Protein AF-A0A9D6XSV1-F1 (afdb_monomer_lite)

Radius of gyration: 23.01 Å; chains: 1; bounding box: 67×39×42 Å

Secondary structure (DSSP, 8-state):
------SS-HHHHHHHGGGSPPPP--SS--SPPPPHHHHHHHHHHHHHHTPPP--SSS----TTHHHHHHHHHHHHHHHHTSPP-------

Foldseek 3Di:
DDDDDQPDDPVNVVVCVVVDDDDDDDPDDDDDDDDPSVVVSVVSCCVVVVPDDPDPDDDDPDPVVVVVVVVVVVVVVVVVPPDPDDPDDDD

Sequence (91 aa):
MARYGRLLTDGQSEKIRPLLPKPPRHRHGGRPRAADRKVLEGIQWILRSGARWLDPAGAVSTSLDLLAATAELENARRLAQRPACVPGRTR

Structure (mmCIF, N/CA/C/O backbone):
data_AF-A0A9D6XSV1-F1
#
_entry.id   AF-A0A9D6XSV1-F1
#
loop_
_atom_site.group_PDB
_atom_site.id
_atom_site.type_symbol
_atom_site.label_atom_id
_atom_site.label_alt_id
_atom_site.label_comp_id
_atom_site.label_asym_id
_atom_site.label_entity_id
_atom_site.label_seq_id
_atom_site.pdbx_PDB_ins_code
_atom_site.Cartn_x
_atom_site.Cartn_y
_atom_site.Cartn_z
_atom_site.occupancy
_atom_site.B_iso_or_equiv
_atom_site.auth_seq_id
_atom_site.auth_comp_id
_atom_site.auth_asym_id
_atom_site.auth_atom_id
_atom_site.pdbx_PDB_model_num
ATOM 1 N N . MET A 1 1 ? -4.036 6.940 20.287 1.00 46.56 1 MET A N 1
ATOM 2 C CA . MET A 1 1 ? -3.479 6.579 18.963 1.00 46.56 1 MET A CA 1
ATOM 3 C C . MET A 1 1 ? -3.510 5.071 18.815 1.00 46.56 1 MET A C 1
ATOM 5 O O . MET A 1 1 ? -2.896 4.379 19.618 1.00 46.56 1 MET A O 1
ATOM 9 N N . ALA A 1 2 ? -4.297 4.558 17.873 1.00 49.75 2 ALA A N 1
ATOM 10 C CA . ALA A 1 2 ? -4.522 3.125 17.751 1.00 49.75 2 ALA A CA 1
ATOM 11 C C . ALA A 1 2 ? -3.261 2.412 17.239 1.00 49.75 2 ALA A C 1
ATOM 13 O O . ALA A 1 2 ? -2.703 2.762 16.198 1.00 49.75 2 ALA A O 1
ATOM 14 N N . ARG A 1 3 ? -2.793 1.429 18.013 1.00 53.78 3 ARG A N 1
ATOM 15 C CA . ARG A 1 3 ? -1.678 0.565 17.637 1.00 53.78 3 ARG A CA 1
ATOM 16 C C . ARG A 1 3 ? -2.174 -0.418 16.590 1.00 53.78 3 ARG A C 1
ATOM 18 O O . ARG A 1 3 ? -2.847 -1.386 16.926 1.00 53.78 3 ARG A O 1
ATOM 25 N N . TYR A 1 4 ? -1.863 -0.167 15.328 1.00 61.97 4 TYR A N 1
ATOM 26 C CA . TYR A 1 4 ? -2.145 -1.129 14.275 1.00 61.97 4 TYR A CA 1
ATOM 27 C C . TYR A 1 4 ? -0.865 -1.903 13.973 1.00 61.97 4 TYR A C 1
ATOM 29 O O . TYR A 1 4 ? 0.146 -1.316 13.593 1.00 61.97 4 TYR A O 1
ATOM 37 N N . GLY A 1 5 ? -0.908 -3.220 14.197 1.00 67.06 5 GLY A N 1
ATOM 38 C CA . GLY A 1 5 ? 0.088 -4.152 13.665 1.00 67.06 5 GLY A CA 1
ATOM 39 C C . GLY A 1 5 ? 0.068 -4.164 12.132 1.0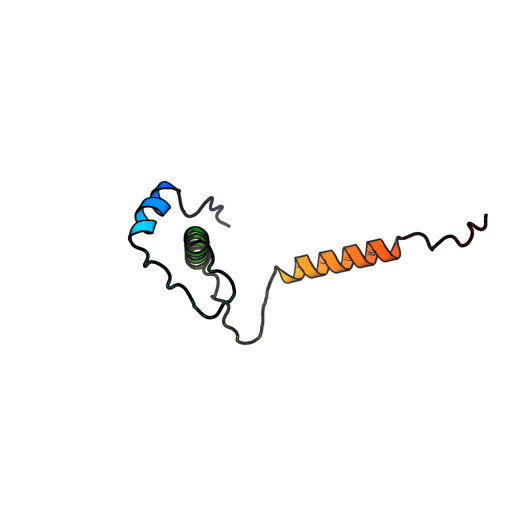0 67.06 5 GLY A C 1
ATOM 40 O O . GLY A 1 5 ? -0.517 -3.277 11.506 1.00 67.06 5 GLY A O 1
ATOM 41 N N . ARG A 1 6 ? 0.686 -5.173 11.498 1.00 68.69 6 ARG A N 1
ATOM 42 C CA . ARG A 1 6 ? 0.631 -5.315 10.030 1.00 68.69 6 ARG A CA 1
ATOM 43 C C . ARG A 1 6 ? -0.812 -5.185 9.539 1.00 68.69 6 ARG A C 1
ATOM 45 O O . ARG A 1 6 ? -1.669 -5.980 9.913 1.00 68.69 6 ARG A O 1
ATOM 52 N N . LEU A 1 7 ? -1.051 -4.183 8.693 1.00 74.25 7 LEU A N 1
ATOM 53 C CA . LEU A 1 7 ? -2.375 -3.887 8.140 1.00 74.25 7 LEU A CA 1
ATOM 54 C C . LEU A 1 7 ? -2.823 -4.942 7.118 1.00 74.25 7 LEU A C 1
ATOM 56 O O . LEU A 1 7 ? -4.018 -5.086 6.871 1.00 74.25 7 LEU A O 1
ATOM 60 N N . LEU A 1 8 ? -1.875 -5.674 6.526 1.00 82.75 8 LEU A N 1
ATOM 61 C CA . LEU A 1 8 ? -2.130 -6.718 5.541 1.00 82.75 8 LEU A CA 1
ATOM 62 C C . LEU A 1 8 ? -1.444 -8.026 5.965 1.00 82.75 8 LEU A C 1
ATOM 64 O O . LEU A 1 8 ? -0.217 -8.084 6.108 1.00 82.75 8 LEU A O 1
ATOM 68 N N . THR A 1 9 ? -2.237 -9.079 6.161 1.00 88.12 9 THR A N 1
ATOM 69 C CA . THR A 1 9 ? -1.715 -10.433 6.418 1.00 88.12 9 THR A CA 1
ATOM 70 C C . THR A 1 9 ? -1.213 -11.085 5.128 1.00 88.12 9 THR A C 1
ATOM 72 O O . THR A 1 9 ? -1.630 -10.715 4.027 1.00 88.12 9 THR A O 1
ATOM 75 N N . ASP A 1 10 ? -0.329 -12.079 5.250 1.00 87.69 10 ASP A N 1
ATOM 76 C CA . ASP A 1 10 ? 0.244 -12.780 4.091 1.00 87.69 10 ASP A CA 1
ATOM 77 C C . ASP A 1 10 ? -0.841 -13.486 3.262 1.00 87.69 10 ASP A C 1
ATOM 79 O O . ASP A 1 10 ? -0.905 -13.300 2.048 1.00 87.69 10 ASP A O 1
ATOM 83 N N . GLY A 1 11 ? -1.787 -14.166 3.921 1.00 89.50 11 GLY A N 1
ATOM 84 C CA . GLY A 1 11 ? -2.905 -14.831 3.241 1.00 89.50 11 GLY A CA 1
ATOM 85 C C . GLY A 1 11 ? -3.869 -13.867 2.534 1.00 89.50 11 GLY A C 1
ATOM 86 O O . GLY A 1 11 ? -4.433 -14.202 1.495 1.00 89.50 11 GLY A O 1
ATOM 87 N N . GLN A 1 12 ? -4.050 -12.642 3.043 1.00 90.06 12 GLN A N 1
ATOM 88 C CA . GLN A 1 12 ? -4.791 -11.603 2.314 1.00 90.06 12 GLN A CA 1
ATOM 89 C C . GLN A 1 12 ? -4.004 -11.116 1.093 1.00 90.06 12 GLN A C 1
ATOM 91 O O . GLN A 1 12 ? -4.580 -10.944 0.019 1.00 90.06 12 GLN A O 1
ATOM 96 N N . SER A 1 13 ? -2.689 -10.931 1.235 1.00 88.50 13 SER A N 1
ATOM 97 C CA . SER A 1 13 ? -1.826 -10.515 0.127 1.00 88.50 13 SER A CA 1
ATOM 98 C C . SER A 1 13 ? -1.815 -11.540 -1.008 1.00 88.50 13 SER A C 1
ATOM 100 O O . SER A 1 13 ? -1.804 -11.150 -2.174 1.00 88.50 13 SER A O 1
ATOM 102 N N . GLU A 1 14 ? -1.832 -12.833 -0.691 1.00 91.12 14 GLU A N 1
ATOM 103 C CA . GLU A 1 14 ? -1.870 -13.909 -1.687 1.00 91.12 14 GLU A CA 1
ATOM 104 C C . GLU A 1 14 ? -3.173 -13.918 -2.483 1.00 91.12 14 GLU A C 1
ATOM 106 O O . GLU A 1 14 ? -3.136 -14.092 -3.698 1.00 91.12 14 GLU A O 1
ATOM 111 N N . LYS A 1 15 ? -4.310 -13.642 -1.833 1.00 92.94 15 LYS A N 1
ATOM 112 C CA . LYS A 1 15 ? -5.617 -13.536 -2.503 1.00 92.94 15 LYS A CA 1
ATOM 113 C C . LYS A 1 15 ? -5.707 -12.336 -3.445 1.00 92.94 15 LYS A C 1
ATOM 115 O O . LYS A 1 15 ? -6.357 -12.422 -4.481 1.00 92.94 15 LYS A O 1
ATOM 120 N N . ILE A 1 16 ? -5.059 -11.222 -3.099 1.00 90.81 16 ILE A N 1
ATOM 121 C CA . ILE A 1 16 ? -5.084 -9.989 -3.904 1.00 90.81 16 ILE A CA 1
ATOM 122 C C . ILE A 1 16 ? -4.135 -10.086 -5.102 1.00 90.81 16 ILE A C 1
ATOM 124 O O . ILE A 1 16 ? -4.457 -9.606 -6.186 1.00 90.81 16 ILE A O 1
ATOM 128 N N . ARG A 1 17 ? -2.974 -10.725 -4.933 1.00 89.56 17 ARG A N 1
ATOM 129 C CA . ARG A 1 17 ? -1.923 -10.818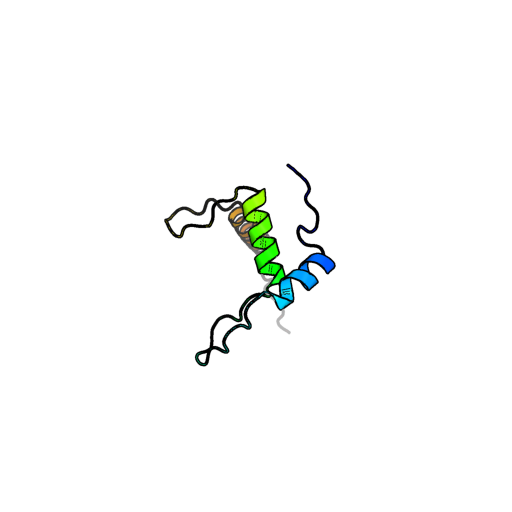 -5.957 1.00 89.56 17 ARG A CA 1
ATOM 130 C C . ARG A 1 17 ? -2.399 -11.244 -7.359 1.00 89.56 17 ARG A C 1
ATOM 132 O O . ARG A 1 17 ? -1.968 -10.591 -8.306 1.00 89.56 17 ARG A O 1
ATOM 139 N N . PRO A 1 18 ? -3.249 -12.276 -7.547 1.00 93.12 18 PRO A N 1
ATOM 140 C CA . PRO A 1 18 ? -3.708 -12.675 -8.881 1.00 93.12 18 PRO A CA 1
ATOM 141 C C . PRO A 1 18 ? -4.654 -11.662 -9.540 1.00 93.12 18 PRO A C 1
ATOM 143 O O . PRO A 1 18 ? -4.812 -11.697 -10.755 1.00 93.12 18 PRO A O 1
ATOM 146 N N . LEU A 1 19 ? -5.271 -10.766 -8.764 1.00 91.56 19 LEU A N 1
ATOM 147 C CA . LEU A 1 19 ? -6.191 -9.744 -9.270 1.00 91.56 19 LEU A CA 1
ATOM 148 C C . LEU A 1 19 ? -5.459 -8.503 -9.795 1.00 91.56 19 LEU A C 1
ATOM 150 O O . LEU A 1 19 ? -6.050 -7.680 -10.489 1.00 91.56 19 LEU A O 1
ATOM 154 N N . LEU A 1 20 ? -4.179 -8.343 -9.450 1.00 88.56 20 LEU A N 1
ATOM 155 C CA . LEU A 1 20 ? -3.395 -7.194 -9.874 1.00 88.56 20 LEU A CA 1
ATOM 156 C C . LEU A 1 20 ? -2.888 -7.388 -11.311 1.00 88.56 20 LEU A C 1
ATOM 158 O O . LEU A 1 20 ? -2.348 -8.449 -11.641 1.00 88.56 20 LEU A O 1
ATOM 162 N N . PRO A 1 21 ? -3.004 -6.365 -12.177 1.00 87.69 21 PRO A N 1
ATOM 163 C CA . PRO A 1 21 ? -2.490 -6.451 -13.534 1.00 87.69 21 PRO A CA 1
ATOM 164 C C . PRO A 1 21 ? -0.965 -6.590 -13.518 1.00 87.69 21 PRO A C 1
ATOM 166 O O . PRO A 1 21 ? -0.265 -5.932 -12.741 1.00 87.69 21 PRO A O 1
ATOM 169 N N . LYS A 1 22 ? -0.434 -7.426 -14.418 1.00 83.81 22 LYS A N 1
ATOM 170 C CA . LYS A 1 22 ? 1.017 -7.564 -14.594 1.00 83.81 22 LYS A CA 1
ATOM 171 C C . LYS A 1 22 ? 1.594 -6.218 -15.053 1.00 83.81 22 LYS A C 1
ATOM 173 O O . LYS A 1 22 ? 1.089 -5.653 -16.024 1.00 83.81 22 LYS A O 1
ATOM 178 N N . PRO A 1 23 ? 2.639 -5.694 -14.390 1.00 80.31 23 PRO A N 1
ATOM 179 C CA . PRO A 1 23 ? 3.186 -4.395 -14.743 1.00 80.31 23 PRO A CA 1
ATOM 180 C C . PRO A 1 23 ? 3.824 -4.442 -16.142 1.00 80.31 23 PRO A C 1
ATOM 182 O O . PRO A 1 23 ? 4.549 -5.397 -16.447 1.00 80.31 23 PRO A O 1
ATOM 185 N N . PRO A 1 24 ? 3.594 -3.425 -16.992 1.00 80.50 24 PRO A N 1
ATOM 186 C CA . PRO A 1 24 ? 4.247 -3.347 -18.288 1.00 80.50 24 PRO A CA 1
ATOM 187 C C . PRO A 1 24 ? 5.756 -3.177 -18.097 1.00 80.50 24 PRO A C 1
ATOM 189 O O . PRO A 1 24 ? 6.220 -2.410 -17.249 1.00 80.50 24 PRO A O 1
ATOM 192 N N . ARG A 1 25 ? 6.541 -3.894 -18.904 1.00 74.31 25 ARG A N 1
ATOM 193 C CA . ARG A 1 25 ? 7.990 -3.697 -18.969 1.00 74.31 25 ARG A CA 1
ATOM 194 C C . ARG A 1 25 ? 8.256 -2.366 -19.667 1.00 74.31 25 ARG A C 1
ATOM 196 O O . ARG A 1 25 ? 8.101 -2.265 -20.879 1.00 74.31 25 ARG A O 1
ATOM 203 N N . HIS A 1 26 ? 8.633 -1.344 -18.907 1.00 73.56 26 HIS A N 1
ATOM 204 C CA . HIS A 1 26 ? 9.017 -0.062 -19.488 1.00 73.56 26 HIS A CA 1
ATOM 205 C C . HIS A 1 26 ? 10.359 -0.195 -20.221 1.00 73.56 26 HIS A C 1
ATOM 207 O O . HIS A 1 26 ? 11.359 -0.598 -19.632 1.00 73.56 26 HIS A O 1
ATOM 213 N N . ARG A 1 27 ? 10.362 0.133 -21.522 1.00 72.44 27 ARG A N 1
ATOM 214 C CA . ARG A 1 27 ? 11.553 0.104 -22.393 1.00 72.44 27 ARG A CA 1
ATOM 215 C C . ARG A 1 27 ? 12.563 1.192 -22.026 1.00 72.44 27 ARG A C 1
ATOM 217 O O . ARG A 1 27 ? 13.766 0.988 -22.135 1.00 72.44 27 ARG A O 1
ATOM 224 N N . HIS A 1 28 ? 12.053 2.337 -21.588 1.00 70.25 28 HIS A N 1
ATOM 225 C CA . HIS A 1 28 ? 12.841 3.439 -21.059 1.00 70.25 28 HIS A CA 1
ATOM 226 C C . HIS A 1 28 ? 12.916 3.248 -19.548 1.00 70.25 28 HIS A C 1
ATOM 228 O O . HIS A 1 28 ? 11.887 3.256 -18.872 1.00 70.25 28 HIS A O 1
ATOM 234 N N . GLY A 1 29 ? 14.118 2.971 -19.047 1.00 75.06 29 GLY A N 1
ATOM 235 C CA . GLY A 1 29 ? 14.362 2.760 -17.625 1.00 75.06 29 GLY A CA 1
ATOM 236 C C . GLY A 1 29 ? 13.886 3.934 -16.764 1.00 75.06 29 GLY A C 1
ATOM 237 O O . GLY A 1 29 ? 13.673 5.048 -17.235 1.00 75.06 29 GLY A O 1
ATOM 238 N N . GLY A 1 30 ? 13.718 3.665 -15.477 1.00 84.62 30 GLY A N 1
ATOM 239 C CA . GLY A 1 30 ? 13.260 4.623 -14.480 1.00 84.62 30 GLY A CA 1
ATOM 240 C C . GLY A 1 30 ? 13.347 3.999 -13.094 1.00 84.62 30 GLY A C 1
ATOM 241 O O . GLY A 1 30 ? 13.882 2.898 -12.934 1.00 84.62 30 GLY A O 1
ATOM 242 N N . ARG A 1 31 ? 12.812 4.682 -12.078 1.00 82.69 31 ARG A N 1
ATOM 243 C CA . ARG A 1 31 ? 12.765 4.117 -10.726 1.00 82.69 31 ARG A CA 1
ATOM 244 C C . ARG A 1 31 ? 11.983 2.794 -10.761 1.00 82.69 31 ARG A C 1
ATOM 246 O O . ARG A 1 31 ? 10.844 2.793 -11.232 1.00 82.69 31 ARG A O 1
ATOM 253 N N . PRO A 1 32 ? 12.553 1.679 -10.268 1.00 83.31 32 PRO A N 1
ATOM 254 C CA . PRO A 1 32 ? 11.843 0.410 -10.248 1.00 83.31 32 PRO A CA 1
ATOM 255 C C . PRO A 1 32 ? 10.561 0.540 -9.422 1.00 83.31 32 PRO A C 1
ATOM 257 O O . PRO A 1 32 ? 10.533 1.209 -8.384 1.00 83.31 32 PRO A O 1
ATOM 260 N N . ARG A 1 33 ? 9.491 -0.104 -9.894 1.00 83.62 33 ARG A N 1
ATOM 261 C CA . ARG A 1 33 ? 8.198 -0.117 -9.204 1.00 83.62 33 ARG A CA 1
ATOM 262 C C . ARG A 1 33 ? 8.363 -0.748 -7.818 1.00 83.62 33 ARG A C 1
ATOM 264 O O . ARG A 1 33 ? 9.030 -1.770 -7.665 1.00 83.62 33 ARG A O 1
ATOM 271 N N . ALA A 1 34 ? 7.736 -0.149 -6.810 1.00 86.38 34 ALA A N 1
ATOM 272 C CA . ALA A 1 34 ? 7.677 -0.735 -5.477 1.00 86.38 34 ALA A CA 1
ATOM 273 C C . ALA A 1 34 ? 6.869 -2.047 -5.484 1.00 86.38 34 ALA A C 1
ATOM 275 O O . ALA A 1 34 ? 5.948 -2.213 -6.282 1.00 86.38 34 ALA A O 1
ATOM 276 N N . ALA A 1 35 ? 7.193 -2.963 -4.569 1.00 87.69 35 ALA A N 1
ATOM 277 C CA . ALA A 1 35 ? 6.438 -4.201 -4.401 1.00 87.69 35 ALA A CA 1
ATOM 278 C C . ALA A 1 35 ? 4.968 -3.909 -4.053 1.00 87.69 35 ALA A C 1
ATOM 280 O O . ALA A 1 35 ? 4.694 -3.090 -3.172 1.00 87.69 35 ALA A O 1
ATOM 281 N N . ASP A 1 36 ? 4.037 -4.621 -4.691 1.00 88.12 36 ASP A N 1
ATOM 282 C CA . ASP A 1 36 ? 2.596 -4.358 -4.574 1.00 88.12 36 ASP A CA 1
ATOM 283 C C . ASP A 1 36 ? 2.100 -4.400 -3.125 1.00 88.12 36 ASP A C 1
ATOM 285 O O . ASP A 1 36 ? 1.326 -3.544 -2.704 1.00 88.12 36 ASP A O 1
ATOM 289 N N . ARG A 1 37 ? 2.632 -5.328 -2.320 1.00 88.31 37 ARG A N 1
ATOM 290 C CA . ARG A 1 37 ? 2.338 -5.419 -0.884 1.00 88.31 37 ARG A CA 1
ATOM 291 C C . ARG A 1 37 ? 2.614 -4.109 -0.146 1.00 88.31 37 ARG A C 1
ATOM 293 O O . ARG A 1 37 ? 1.775 -3.642 0.616 1.00 88.31 37 ARG A O 1
ATOM 300 N N . LYS A 1 38 ? 3.78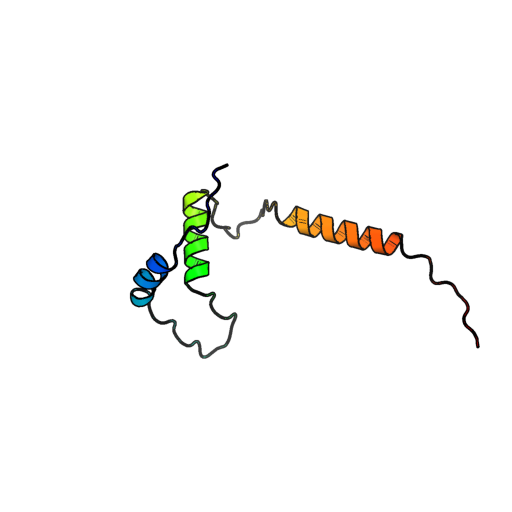1 -3.508 -0.385 1.00 85.94 38 LYS A N 1
ATOM 301 C CA . LYS A 1 38 ? 4.209 -2.278 0.293 1.00 85.94 38 LYS A CA 1
ATOM 302 C C . LYS A 1 38 ? 3.310 -1.101 -0.084 1.00 85.94 38 LYS A C 1
ATOM 304 O O . LYS A 1 38 ? 3.004 -0.262 0.757 1.00 85.94 38 LYS A O 1
ATOM 309 N N . VAL A 1 39 ? 2.874 -1.057 -1.342 1.00 88.88 39 VAL A N 1
ATOM 310 C CA . VAL A 1 39 ? 1.947 -0.031 -1.838 1.00 88.88 39 VAL A CA 1
ATOM 311 C C . VAL A 1 39 ? 0.574 -0.188 -1.182 1.00 88.88 39 VAL A C 1
ATOM 313 O O . VAL A 1 39 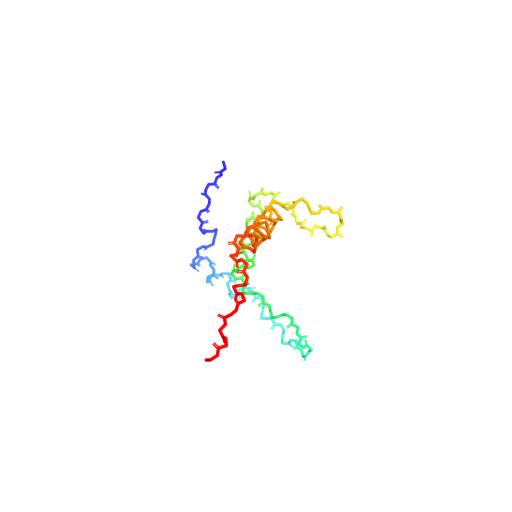? 0.029 0.789 -0.677 1.00 88.88 39 VAL A O 1
ATOM 316 N N . LEU A 1 40 ? 0.044 -1.412 -1.119 1.00 89.69 40 LEU A N 1
ATOM 317 C CA . LEU A 1 40 ? -1.247 -1.704 -0.487 1.00 89.69 40 LEU A CA 1
ATOM 318 C C . LEU A 1 40 ? -1.253 -1.393 1.014 1.00 89.69 40 LEU A C 1
ATOM 320 O O . LEU A 1 40 ? -2.220 -0.827 1.521 1.00 89.69 40 LEU A O 1
ATOM 324 N N . GLU A 1 41 ? -0.175 -1.725 1.723 1.00 89.06 41 GLU A N 1
ATOM 325 C CA . GLU A 1 41 ? -0.009 -1.363 3.134 1.00 89.06 41 GLU A CA 1
ATOM 326 C C . GLU A 1 41 ? 0.016 0.162 3.325 1.00 89.06 41 GLU A C 1
ATOM 328 O O . GLU A 1 41 ? -0.636 0.671 4.236 1.00 89.06 41 GLU A O 1
ATOM 333 N N . GLY A 1 42 ? 0.691 0.896 2.433 1.00 85.94 42 GLY A N 1
ATOM 334 C CA . GLY A 1 42 ? 0.692 2.361 2.432 1.00 85.94 42 GLY A CA 1
ATOM 335 C C . GLY A 1 42 ? -0.698 2.959 2.201 1.00 85.94 42 GLY A C 1
ATOM 336 O O . GLY A 1 42 ? -1.115 3.841 2.946 1.00 85.94 42 GLY A O 1
ATOM 337 N N . ILE A 1 43 ? -1.451 2.435 1.228 1.00 88.31 43 ILE A N 1
ATOM 338 C CA . ILE A 1 43 ? -2.833 2.864 0.962 1.00 88.31 43 ILE A CA 1
ATOM 339 C C . ILE A 1 43 ? -3.715 2.622 2.191 1.00 88.31 43 ILE A C 1
ATOM 341 O O . ILE A 1 43 ? -4.410 3.533 2.635 1.00 88.31 43 ILE A O 1
ATOM 345 N N . GLN A 1 44 ? -3.666 1.424 2.783 1.00 87.06 44 GLN A N 1
ATOM 346 C CA . GLN A 1 44 ? -4.435 1.128 3.995 1.00 87.06 44 GLN A CA 1
ATOM 347 C C . GLN A 1 44 ? -4.059 2.045 5.161 1.00 87.06 44 GLN A C 1
ATOM 349 O O . GLN A 1 44 ? -4.934 2.458 5.924 1.00 87.06 44 GLN A O 1
ATOM 354 N N . TRP A 1 45 ? -2.774 2.371 5.304 1.00 85.50 45 TRP A N 1
ATOM 355 C CA . TRP A 1 45 ? -2.317 3.293 6.334 1.00 85.50 45 TRP A CA 1
ATOM 356 C C . TRP A 1 45 ? -2.905 4.693 6.133 1.00 85.50 45 TRP A C 1
ATOM 358 O O . TRP A 1 45 ? -3.423 5.262 7.092 1.00 85.50 45 TRP A O 1
ATOM 368 N N . ILE A 1 46 ? -2.908 5.220 4.903 1.00 86.00 46 ILE A N 1
ATOM 369 C CA . ILE A 1 46 ? -3.500 6.530 4.579 1.00 86.00 46 ILE A CA 1
ATOM 370 C C . ILE A 1 46 ? -4.999 6.532 4.890 1.00 86.00 46 ILE A C 1
ATOM 372 O O . ILE A 1 46 ? -5.473 7.385 5.638 1.00 86.00 46 ILE A O 1
ATOM 376 N N . LEU A 1 47 ? -5.734 5.535 4.387 1.00 85.56 47 LEU A N 1
ATOM 377 C CA . LEU A 1 47 ? -7.187 5.442 4.566 1.00 85.56 47 LEU A CA 1
ATOM 378 C C . LEU A 1 47 ? -7.596 5.325 6.039 1.00 85.56 47 LEU A C 1
ATOM 380 O O . LEU A 1 47 ? -8.631 5.847 6.438 1.00 85.56 47 LEU A O 1
ATOM 384 N N . ARG A 1 48 ? -6.785 4.649 6.858 1.00 81.19 48 ARG A N 1
ATOM 385 C CA . ARG A 1 48 ? -7.072 4.441 8.281 1.00 81.19 48 ARG A CA 1
ATOM 386 C C . ARG A 1 48 ? -6.623 5.604 9.164 1.00 81.19 48 ARG A C 1
ATOM 388 O O . ARG A 1 48 ? -7.256 5.869 10.181 1.00 81.19 48 ARG A O 1
ATOM 395 N N . SER A 1 49 ? -5.512 6.252 8.821 1.00 81.38 49 SER A N 1
ATOM 396 C CA . SER A 1 49 ? -4.994 7.407 9.566 1.00 81.38 49 SER A CA 1
ATOM 397 C C . SER A 1 49 ? -5.706 8.709 9.206 1.00 81.38 49 SER A C 1
ATOM 399 O O . SER A 1 49 ? -5.630 9.663 9.975 1.00 81.38 49 SER A O 1
ATOM 401 N N . GLY A 1 50 ? -6.377 8.759 8.050 1.00 83.06 50 GLY A N 1
ATOM 402 C CA . GLY A 1 50 ? -6.894 10.005 7.490 1.00 83.06 50 GLY A CA 1
ATOM 403 C C . GLY A 1 50 ? -5.773 10.944 7.039 1.00 83.06 50 GLY A C 1
ATOM 404 O O . GLY A 1 50 ? -6.003 12.146 6.906 1.00 83.06 50 GLY A O 1
ATOM 405 N N . ALA A 1 51 ? -4.555 10.422 6.838 1.00 82.00 51 ALA A N 1
ATOM 406 C CA . ALA A 1 51 ? -3.449 11.212 6.326 1.00 82.00 51 ALA A CA 1
ATOM 407 C C . ALA A 1 51 ? -3.838 11.809 4.972 1.00 82.00 51 ALA A C 1
ATOM 409 O O . ALA A 1 51 ? -4.440 11.151 4.121 1.00 82.00 51 ALA A O 1
ATOM 410 N N . ARG A 1 52 ? -3.490 13.076 4.763 1.00 78.81 52 ARG A N 1
ATOM 411 C CA . ARG A 1 52 ? -3.647 13.685 3.449 1.00 78.81 52 ARG A CA 1
ATOM 412 C C . ARG A 1 52 ? -2.655 13.037 2.494 1.00 78.81 52 ARG A C 1
ATOM 414 O O . ARG A 1 52 ? -1.492 12.833 2.845 1.00 78.81 52 ARG A O 1
ATOM 421 N N . TRP A 1 53 ? -3.112 12.738 1.283 1.00 74.56 53 TRP A N 1
ATOM 422 C CA . TRP A 1 53 ? -2.187 12.538 0.177 1.00 74.56 53 TRP A CA 1
ATOM 423 C C . TRP A 1 53 ? -1.353 13.810 0.046 1.00 74.56 53 TRP A C 1
ATOM 425 O O . TRP A 1 53 ? -1.901 14.909 0.145 1.00 74.56 53 TRP A O 1
ATOM 435 N N . LEU A 1 54 ? -0.034 13.657 -0.083 1.00 64.19 54 LEU A N 1
ATOM 436 C CA . LEU A 1 54 ? 0.853 14.799 -0.239 1.00 64.19 54 LEU A CA 1
ATOM 437 C C . LEU A 1 54 ? 0.564 15.426 -1.603 1.00 64.19 54 LEU A C 1
ATOM 439 O O . LEU A 1 54 ? 1.079 14.974 -2.624 1.00 64.19 54 LEU A O 1
ATOM 443 N N . ASP A 1 55 ? -0.310 16.422 -1.604 1.00 62.44 55 ASP A N 1
ATOM 444 C CA . ASP A 1 55 ? -0.541 17.269 -2.757 1.00 62.44 55 ASP A CA 1
ATOM 445 C C . ASP A 1 55 ? 0.724 18.123 -2.940 1.00 62.44 55 ASP A C 1
ATOM 447 O O . ASP A 1 55 ? 1.166 18.755 -1.970 1.00 62.44 55 ASP A O 1
ATOM 451 N N . PRO A 1 56 ? 1.378 18.127 -4.115 1.00 48.84 56 PRO A N 1
ATOM 452 C CA . PRO A 1 56 ? 2.524 18.988 -4.377 1.00 48.84 56 PRO A CA 1
ATOM 453 C C . PRO A 1 56 ? 2.067 20.443 -4.575 1.00 48.84 56 PRO A C 1
ATOM 455 O O . PRO A 1 56 ? 2.300 21.055 -5.610 1.00 48.84 56 PRO A O 1
ATOM 458 N N . ALA A 1 57 ? 1.429 21.014 -3.558 1.00 47.75 57 ALA A N 1
ATOM 459 C CA . ALA A 1 57 ? 1.145 22.432 -3.436 1.00 47.75 57 ALA A CA 1
ATOM 460 C C . ALA A 1 57 ? 1.679 22.901 -2.077 1.00 47.75 57 ALA A C 1
ATOM 462 O O . ALA A 1 57 ? 0.966 22.970 -1.082 1.00 47.75 57 ALA A O 1
ATOM 463 N N . GLY A 1 58 ? 2.994 23.138 -2.064 1.00 52.72 58 GLY A N 1
ATOM 464 C CA . GLY A 1 58 ? 3.716 24.041 -1.165 1.00 52.72 58 GLY A CA 1
ATOM 465 C C . GLY A 1 58 ? 3.220 24.170 0.275 1.00 52.72 58 GLY A C 1
ATOM 466 O O . GLY A 1 58 ? 2.619 25.178 0.611 1.00 52.72 58 GLY A O 1
ATOM 467 N N . ALA A 1 59 ? 3.541 23.192 1.120 1.00 46.75 59 ALA A N 1
ATOM 468 C CA . ALA A 1 59 ? 3.953 23.362 2.521 1.00 46.75 59 ALA A CA 1
ATOM 469 C C . ALA A 1 59 ? 3.947 21.979 3.177 1.00 46.75 59 ALA A C 1
ATOM 471 O O . ALA A 1 59 ? 2.946 21.514 3.724 1.00 46.75 59 ALA A O 1
ATOM 472 N N . VAL A 1 60 ? 5.082 21.294 3.098 1.00 46.03 60 VAL A N 1
ATOM 473 C CA . VAL A 1 60 ? 5.315 20.076 3.867 1.00 46.03 60 VAL A CA 1
ATOM 474 C C . VAL A 1 60 ? 5.427 20.443 5.347 1.00 46.03 60 VAL A C 1
ATOM 476 O O . VAL A 1 60 ? 6.461 20.892 5.826 1.00 46.03 60 VAL A O 1
ATOM 479 N N . SER A 1 61 ? 4.337 20.254 6.088 1.00 53.31 61 SER A N 1
ATOM 480 C CA . SER A 1 61 ? 4.431 19.962 7.515 1.00 53.31 61 SER A CA 1
ATOM 481 C C . SER A 1 61 ? 4.852 18.500 7.631 1.00 53.31 61 SER A C 1
ATOM 483 O O . SER A 1 61 ? 4.007 17.604 7.637 1.00 53.31 61 SER A O 1
ATOM 485 N N . THR A 1 62 ? 6.158 18.230 7.654 1.00 51.97 62 THR A N 1
ATOM 486 C CA . THR A 1 62 ? 6.658 16.886 7.957 1.00 51.97 62 THR A CA 1
ATOM 487 C C . THR A 1 62 ? 7.335 16.880 9.313 1.00 51.97 62 THR A C 1
ATOM 489 O O . THR A 1 62 ? 8.433 17.392 9.496 1.00 51.97 62 THR A O 1
ATOM 492 N N . SER A 1 63 ? 6.740 16.152 10.257 1.00 58.84 63 SER A N 1
ATOM 493 C CA . SER A 1 63 ? 7.447 15.660 11.444 1.00 58.84 63 SER A CA 1
ATOM 494 C C . SER A 1 63 ? 8.649 14.755 11.103 1.00 58.84 63 SER A C 1
ATOM 496 O O . SER A 1 63 ? 9.394 14.392 12.006 1.00 58.84 63 SER A O 1
ATOM 498 N N . LEU A 1 64 ? 8.875 14.400 9.828 1.00 54.47 64 LEU A N 1
ATOM 499 C CA . LEU A 1 64 ? 10.100 13.731 9.373 1.00 54.47 64 LEU A CA 1
ATOM 500 C C . LEU A 1 64 ? 11.291 14.685 9.171 1.00 54.47 64 LEU A C 1
ATOM 502 O O . LEU A 1 64 ? 12.426 14.222 9.253 1.00 54.47 64 LEU A O 1
ATOM 506 N N . ASP A 1 65 ? 11.065 15.989 8.982 1.00 49.53 65 ASP A N 1
ATOM 507 C CA . ASP A 1 65 ? 12.159 16.962 8.839 1.00 49.53 65 ASP A CA 1
ATOM 508 C C . ASP A 1 65 ? 12.852 17.231 10.186 1.00 49.53 65 ASP A C 1
ATOM 510 O O . ASP A 1 65 ? 14.044 17.531 10.234 1.00 49.53 65 ASP A O 1
ATOM 514 N N . LEU A 1 66 ? 12.152 17.005 11.305 1.00 52.72 66 LEU A N 1
ATOM 515 C CA . LEU A 1 66 ? 12.736 17.084 12.647 1.00 52.72 66 LEU A CA 1
ATOM 516 C C . LEU A 1 66 ? 13.804 16.009 12.894 1.00 52.72 66 LEU A C 1
ATOM 518 O O . LEU A 1 66 ? 14.783 16.292 13.573 1.00 52.72 66 LEU A O 1
ATOM 522 N N . LEU A 1 67 ? 13.670 14.809 12.319 1.00 53.06 67 LEU A N 1
ATOM 523 C CA . LEU A 1 67 ? 14.662 13.736 12.482 1.00 53.06 67 LEU A CA 1
ATOM 524 C C . LEU A 1 67 ? 15.911 13.951 11.613 1.00 53.06 67 LEU A C 1
ATOM 526 O O . LEU A 1 67 ? 17.018 13.610 12.033 1.00 53.06 67 LEU A O 1
ATOM 530 N N . ALA A 1 68 ? 15.754 14.555 10.431 1.00 49.50 68 ALA A N 1
ATOM 531 C CA . ALA A 1 68 ? 16.890 14.963 9.607 1.00 49.50 68 ALA A CA 1
ATOM 532 C C . ALA A 1 68 ? 17.637 16.153 10.238 1.00 49.50 68 ALA A C 1
ATOM 534 O O . ALA A 1 68 ? 18.863 16.119 10.345 1.00 49.50 68 ALA A O 1
ATOM 535 N N . ALA A 1 69 ? 16.909 17.147 10.764 1.00 51.62 69 ALA A N 1
ATOM 536 C CA . ALA A 1 69 ? 17.497 18.294 11.458 1.00 51.62 69 ALA A CA 1
ATOM 537 C C . ALA A 1 69 ? 18.246 17.896 12.744 1.00 51.62 69 ALA A C 1
ATOM 539 O O . ALA A 1 69 ? 19.303 18.454 13.045 1.00 51.62 69 ALA A O 1
ATOM 540 N N . THR A 1 70 ? 17.757 16.900 13.496 1.00 57.53 70 THR A N 1
ATOM 541 C CA . THR A 1 70 ? 18.477 16.397 14.678 1.00 57.53 70 THR A CA 1
ATOM 542 C C . THR A 1 70 ? 19.748 15.639 14.301 1.00 57.53 70 THR A C 1
ATOM 544 O O . THR A 1 70 ? 20.747 15.760 15.007 1.00 57.53 70 THR A O 1
ATOM 547 N N . ALA A 1 71 ? 19.748 14.915 13.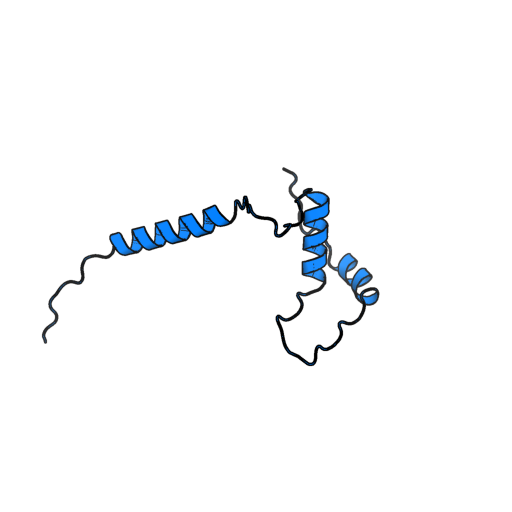176 1.00 57.84 71 ALA A N 1
ATOM 548 C CA . ALA A 1 71 ? 20.934 14.210 12.691 1.00 57.84 71 ALA A CA 1
ATOM 549 C C . ALA A 1 71 ? 22.033 15.182 12.219 1.00 57.84 71 ALA A C 1
ATOM 551 O O . ALA A 1 71 ? 23.212 14.963 12.506 1.00 57.84 71 ALA A O 1
ATOM 552 N N . GLU A 1 72 ? 21.668 16.286 11.558 1.00 57.44 72 GLU A N 1
ATOM 553 C CA . GLU A 1 72 ? 22.635 17.326 11.182 1.00 57.44 72 GLU A CA 1
ATOM 554 C C . GLU A 1 72 ? 23.204 18.064 12.401 1.00 57.44 72 GLU A C 1
ATOM 556 O O . GLU A 1 72 ? 24.417 18.271 12.480 1.00 57.44 72 GLU A O 1
ATOM 561 N N . LEU A 1 73 ? 22.369 18.386 13.397 1.00 60.97 73 LEU A N 1
ATOM 562 C CA . LEU A 1 73 ? 22.823 18.990 14.656 1.00 60.97 73 LEU A CA 1
ATOM 563 C C . LEU A 1 73 ? 23.753 18.061 15.452 1.00 60.97 73 LEU A C 1
ATOM 565 O O . LEU A 1 73 ? 24.743 18.526 16.020 1.00 60.97 73 LEU A O 1
ATOM 569 N N . GLU A 1 74 ? 23.488 16.752 15.485 1.00 65.12 74 GLU A N 1
ATOM 570 C CA . GLU A 1 74 ? 24.391 15.778 16.112 1.00 65.12 74 GLU A CA 1
ATOM 571 C C . GLU A 1 74 ? 25.712 15.625 15.353 1.00 65.12 74 GLU A C 1
ATOM 573 O O . GLU A 1 74 ? 26.770 15.556 15.984 1.00 65.12 74 GLU A O 1
ATOM 578 N N . ASN A 1 75 ? 25.690 15.623 14.018 1.00 69.81 75 ASN A N 1
ATOM 579 C CA . ASN A 1 75 ? 26.911 15.568 13.215 1.00 69.81 75 ASN A CA 1
ATOM 580 C C . ASN A 1 75 ? 27.761 16.843 13.386 1.00 69.81 75 ASN A C 1
ATOM 582 O O . ASN A 1 75 ? 28.978 16.758 13.559 1.00 69.81 75 ASN A O 1
ATOM 586 N N . ALA A 1 76 ? 27.125 18.018 13.440 1.00 64.62 76 ALA A N 1
ATOM 587 C CA . ALA A 1 76 ? 27.789 19.289 13.732 1.00 64.62 76 ALA A CA 1
ATOM 588 C C . ALA A 1 76 ? 28.394 19.315 15.149 1.00 64.62 76 ALA A C 1
ATOM 590 O O . ALA A 1 76 ? 29.542 19.729 15.325 1.00 64.62 76 ALA A O 1
ATOM 591 N N . ARG A 1 77 ? 27.679 18.795 16.159 1.00 63.16 77 ARG A N 1
ATOM 592 C CA . ARG A 1 77 ? 28.207 18.629 17.528 1.00 63.16 77 ARG A CA 1
ATOM 593 C C . ARG A 1 77 ? 29.383 17.655 17.587 1.00 63.16 77 ARG A C 1
ATOM 595 O O . ARG A 1 77 ? 30.370 17.950 18.255 1.00 63.16 77 ARG A O 1
ATOM 602 N N . ARG A 1 78 ? 29.319 16.528 16.867 1.00 63.19 78 ARG A N 1
ATOM 603 C CA . ARG A 1 78 ? 30.439 15.577 16.761 1.00 63.19 78 ARG A CA 1
ATOM 604 C C . ARG A 1 78 ? 31.668 16.216 16.131 1.00 63.19 78 ARG A C 1
ATOM 606 O O . ARG A 1 78 ? 32.767 15.979 16.615 1.00 63.19 78 ARG A O 1
ATOM 613 N N . LEU A 1 79 ? 31.502 17.031 15.088 1.00 63.53 79 LEU A N 1
ATOM 614 C CA . LEU A 1 79 ? 32.609 17.756 14.458 1.00 63.53 79 LEU A CA 1
ATOM 615 C C . LEU A 1 79 ? 33.216 18.813 15.391 1.00 63.53 79 LEU A C 1
ATOM 617 O O . LEU A 1 79 ? 34.436 18.933 15.428 1.00 63.53 79 LEU A O 1
ATOM 621 N N . ALA A 1 80 ? 32.397 19.511 16.182 1.00 64.19 80 ALA A N 1
ATOM 622 C CA . ALA A 1 80 ? 32.859 20.485 17.174 1.00 64.19 80 ALA A CA 1
ATOM 623 C C . ALA A 1 80 ? 33.583 19.845 18.376 1.00 64.19 80 ALA A C 1
ATOM 625 O O . ALA A 1 80 ? 34.434 20.480 18.990 1.00 64.19 80 ALA A O 1
ATOM 626 N N . GLN A 1 81 ? 33.267 18.588 18.703 1.00 63.84 81 GLN A N 1
ATOM 627 C CA . GLN A 1 81 ? 33.933 17.810 19.757 1.00 63.84 81 GLN A CA 1
ATOM 628 C C . GLN A 1 81 ? 35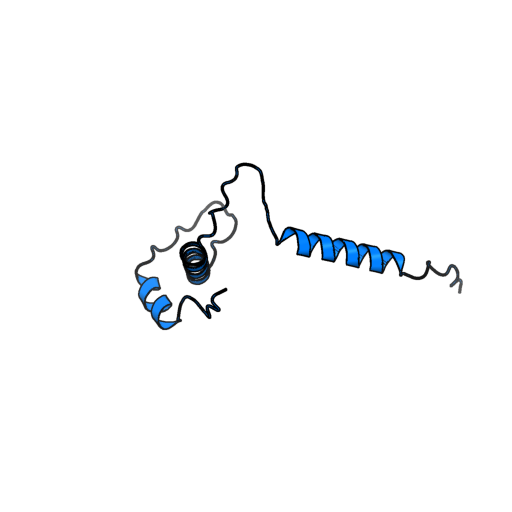.159 17.034 19.258 1.00 63.84 81 GLN A C 1
ATOM 630 O O . GLN A 1 81 ? 35.800 16.333 20.044 1.00 63.84 81 GLN A O 1
ATOM 635 N N . ARG A 1 82 ? 35.511 17.132 17.967 1.00 61.41 82 ARG A N 1
ATOM 636 C CA . ARG A 1 82 ? 36.767 16.553 17.486 1.00 61.41 82 ARG A CA 1
ATOM 637 C C . ARG A 1 82 ? 37.911 17.331 18.130 1.00 61.41 82 ARG A C 1
ATOM 639 O O . ARG A 1 82 ? 37.975 18.546 17.943 1.00 61.41 82 ARG A O 1
ATOM 646 N N . PRO A 1 83 ? 38.822 16.664 18.859 1.00 59.94 83 PRO A N 1
ATOM 647 C CA . PRO A 1 83 ? 40.020 17.337 19.322 1.00 59.94 83 PRO A CA 1
ATOM 648 C C . PRO A 1 83 ? 40.746 17.891 18.096 1.00 59.94 83 PRO A C 1
ATOM 650 O O . PRO A 1 83 ? 40.845 17.211 17.066 1.00 59.94 83 PRO A O 1
ATOM 653 N N . ALA A 1 84 ? 41.189 19.146 18.195 1.00 57.31 84 ALA A N 1
ATOM 654 C CA . ALA A 1 84 ? 41.946 19.799 17.141 1.00 57.31 84 ALA A CA 1
ATOM 655 C C . ALA A 1 84 ? 43.077 18.872 16.685 1.00 57.31 84 ALA A C 1
ATOM 657 O O . ALA A 1 84 ? 43.724 18.220 17.507 1.00 57.31 84 ALA A O 1
ATOM 658 N N . CYS A 1 85 ? 43.263 18.791 15.366 1.00 55.47 85 CYS A N 1
ATOM 659 C CA . CYS A 1 85 ? 44.364 18.082 14.732 1.00 55.47 85 CYS A CA 1
ATOM 660 C C . CYS A 1 85 ? 45.655 18.400 15.497 1.00 55.47 85 CYS A C 1
ATOM 662 O O . CYS A 1 85 ? 46.115 19.537 15.452 1.00 55.47 85 CYS A O 1
ATOM 664 N N . VAL A 1 86 ? 46.195 17.431 16.242 1.00 58.91 86 VAL A N 1
ATOM 665 C CA . VAL A 1 86 ? 47.463 17.610 16.956 1.00 58.91 86 VAL A CA 1
ATOM 666 C C . VAL A 1 86 ? 48.535 17.770 15.877 1.00 58.91 86 VAL A C 1
ATOM 668 O O . VAL A 1 86 ? 48.734 16.830 15.099 1.00 58.91 86 VAL A O 1
ATOM 671 N N . PRO A 1 87 ? 49.201 18.930 15.750 1.00 48.44 87 PRO A N 1
ATOM 672 C CA . PRO A 1 87 ? 50.294 19.051 14.810 1.00 48.44 87 PRO A CA 1
ATOM 673 C C . PRO A 1 87 ? 51.495 18.329 15.422 1.00 48.44 87 PRO A C 1
ATOM 675 O O . PRO A 1 87 ? 51.898 18.625 16.543 1.00 48.44 87 PRO A O 1
ATOM 678 N N . GLY A 1 88 ? 52.063 17.377 14.687 1.00 55.84 88 GLY A N 1
ATOM 679 C CA . GLY A 1 88 ? 53.356 16.794 15.040 1.00 55.84 88 GLY A CA 1
ATOM 680 C C . GLY A 1 88 ? 53.365 15.275 15.073 1.00 55.84 88 GLY A C 1
ATOM 681 O O . GLY A 1 88 ? 53.309 14.652 16.128 1.00 55.84 88 GLY A O 1
ATOM 682 N N . ARG A 1 89 ? 53.550 14.673 13.900 1.00 51.22 89 ARG A N 1
ATOM 683 C CA . ARG A 1 89 ? 54.309 13.425 13.798 1.00 51.22 89 ARG A CA 1
ATOM 684 C C . ARG A 1 89 ? 55.248 13.534 12.603 1.00 51.22 89 ARG A C 1
ATOM 686 O O . ARG A 1 89 ? 55.046 12.902 11.572 1.00 51.22 89 ARG A O 1
ATOM 693 N N . THR A 1 90 ? 56.241 14.409 12.731 1.00 52.03 90 THR A N 1
ATOM 694 C CA . THR A 1 90 ? 57.502 14.243 12.007 1.00 52.03 90 THR A CA 1
ATOM 695 C C . THR A 1 90 ? 58.284 13.111 12.663 1.00 52.03 90 THR A C 1
ATOM 697 O O . THR A 1 90 ? 58.234 12.930 13.878 1.00 52.03 90 THR A O 1
ATOM 700 N N . ARG A 1 91 ? 58.871 12.317 11.776 1.00 47.47 91 ARG A N 1
ATOM 701 C CA . ARG A 1 91 ? 59.526 11.024 11.949 1.00 47.47 91 ARG A CA 1
ATOM 702 C C . ARG A 1 91 ? 60.708 11.049 12.910 1.00 47.47 91 ARG A C 1
ATOM 704 O O . ARG A 1 91 ? 61.393 12.092 12.940 1.00 47.47 91 ARG A O 1
#

pLDDT: mean 71.04, std 15.26, range [46.03, 93.12]